Protein AF-A0A1A6GD64-F1 (afdb_monomer)

InterPro domains:
  IPR002017 Spectrin repeat [PF00435] (2-88)
  IPR051336 Rho GTPase-activating Guanine Nucleotide Exchange Factors [PTHR22826] (1-96)

Organism: Neotoma lepida (NCBI:txid56216)

Foldseek 3Di:
DLCCLVPVLVVVLVVLPDCDPDLVSLVVSLVVLVVVVVVLVVVVVVLVVLVVVLVVCVVVVHPCSVVSVVVSVVSVVSSVVSVVSSVVSNCNSCVVNVNDPD

Secondary structure (DSSP, 8-state):
-HHIIIIIIHHHHHH-----SSHHHHHHHHHHHHHHHHHHHHHHHHHHHHHHHHHHHHHTT-TTHHHHHHHHHHHHHHHHHHHHHHHHHHHHHHHHTT----

Solvent-accessible surface area (backbone atoms only — not comparable to full-atom values): 5653 Å² total; per-residue (Å²): 103,58,59,52,47,64,54,56,49,45,48,52,54,71,74,56,77,70,49,63,95,45,69,67,51,20,50,50,53,50,50,51,51,58,60,57,45,53,62,54,51,54,44,50,54,54,49,52,53,50,43,54,52,30,53,56,33,48,77,70,67,44,90,58,27,66,59,44,45,54,51,42,53,52,41,51,53,52,52,53,53,52,51,52,51,56,49,52,48,51,51,50,30,34,50,73,70,70,45,82,83,128

Structure (mmCIF, N/CA/C/O backbone):
data_AF-A0A1A6GD64-F1
#
_entry.id   AF-A0A1A6GD64-F1
#
loop_
_atom_site.group_PDB
_atom_site.id
_atom_site.type_symbol
_atom_site.label_atom_id
_atom_site.label_alt_id
_atom_site.label_comp_id
_atom_site.label_asym_id
_atom_site.label_entity_id
_atom_site.label_seq_id
_atom_site.pdbx_PDB_ins_code
_atom_site.Cartn_x
_atom_site.Cartn_y
_atom_site.Cartn_z
_atom_site.occupancy
_atom_site.B_iso_or_equiv
_atom_site.auth_seq_id
_atom_site.auth_comp_id
_atom_site.auth_asym_id
_atom_site.auth_atom_id
_atom_site.pdbx_PDB_model_num
ATOM 1 N N . ALA A 1 1 ? 12.163 -1.328 -2.708 1.00 70.12 1 ALA A N 1
ATOM 2 C CA . ALA A 1 1 ? 10.829 -0.670 -2.797 1.00 70.12 1 ALA A CA 1
ATOM 3 C C . ALA A 1 1 ? 9.748 -1.722 -2.973 1.00 70.12 1 ALA A C 1
ATOM 5 O O . ALA A 1 1 ? 8.798 -1.716 -2.203 1.00 70.12 1 ALA A O 1
ATOM 6 N N . LEU A 1 2 ? 9.938 -2.641 -3.927 1.00 74.69 2 LEU A N 1
ATOM 7 C CA . LEU A 1 2 ? 9.125 -3.848 -4.040 1.00 74.69 2 LEU A CA 1
ATOM 8 C C . LEU A 1 2 ? 9.153 -4.680 -2.748 1.00 74.69 2 LEU A C 1
ATOM 10 O O . LEU A 1 2 ? 8.089 -5.009 -2.248 1.00 74.69 2 LEU A O 1
ATOM 14 N N . ASP A 1 3 ? 10.336 -4.890 -2.162 1.00 82.44 3 ASP A N 1
ATOM 15 C CA . ASP A 1 3 ? 10.512 -5.694 -0.938 1.00 82.44 3 ASP A CA 1
ATOM 16 C C . ASP A 1 3 ? 9.713 -5.123 0.234 1.00 82.44 3 ASP A C 1
ATOM 18 O O . ASP A 1 3 ? 9.004 -5.835 0.925 1.00 82.44 3 ASP A O 1
ATOM 22 N N . TRP A 1 4 ? 9.710 -3.797 0.394 1.00 85.25 4 TRP A N 1
ATOM 23 C CA . TRP A 1 4 ? 8.916 -3.161 1.444 1.00 85.25 4 TRP A CA 1
ATOM 24 C C . TRP A 1 4 ? 7.411 -3.393 1.250 1.00 85.25 4 TRP A C 1
ATOM 26 O O . TRP A 1 4 ? 6.707 -3.675 2.215 1.00 85.25 4 TRP A O 1
ATOM 36 N N . ILE A 1 5 ? 6.909 -3.293 0.012 1.00 82.75 5 ILE A N 1
ATOM 37 C CA . ILE A 1 5 ? 5.492 -3.564 -0.278 1.00 82.75 5 ILE A CA 1
ATOM 38 C C . ILE A 1 5 ? 5.185 -5.040 -0.011 1.00 82.75 5 ILE A C 1
ATOM 40 O O . ILE A 1 5 ? 4.205 -5.326 0.665 1.00 82.75 5 ILE A O 1
ATOM 44 N N . GLN A 1 6 ? 6.030 -5.951 -0.500 1.00 82.00 6 GLN A N 1
ATOM 45 C CA . GLN A 1 6 ? 5.820 -7.398 -0.430 1.00 82.00 6 GLN A CA 1
ATOM 46 C C . GLN A 1 6 ? 5.992 -7.985 0.969 1.00 82.00 6 GLN A C 1
ATOM 48 O O . GLN A 1 6 ? 5.278 -8.913 1.320 1.00 82.00 6 GLN A O 1
ATOM 53 N N . GLU A 1 7 ? 6.926 -7.475 1.762 1.00 87.38 7 GLU A N 1
ATOM 54 C CA . GLU A 1 7 ? 7.220 -8.026 3.082 1.00 87.38 7 GLU A CA 1
ATOM 55 C C . GLU A 1 7 ? 6.495 -7.237 4.163 1.00 87.38 7 GLU A C 1
ATOM 57 O O . GLU A 1 7 ? 5.738 -7.803 4.938 1.00 87.38 7 GLU A O 1
ATOM 62 N N . THR A 1 8 ? 6.670 -5.915 4.208 1.00 86.94 8 THR A N 1
ATOM 63 C CA . THR A 1 8 ? 6.079 -5.088 5.272 1.00 86.94 8 THR A CA 1
ATOM 64 C C . THR A 1 8 ? 4.612 -4.759 4.991 1.00 86.94 8 THR A C 1
ATOM 66 O O . THR A 1 8 ? 3.774 -4.862 5.885 1.00 86.94 8 THR A O 1
ATOM 69 N N . GLY A 1 9 ? 4.291 -4.372 3.752 1.00 87.62 9 GLY A N 1
ATOM 70 C CA . GLY A 1 9 ? 2.933 -4.010 3.338 1.00 87.62 9 GLY A CA 1
ATOM 71 C C . GLY A 1 9 ? 1.961 -5.188 3.382 1.00 87.62 9 GLY A C 1
ATOM 72 O O . GLY A 1 9 ? 0.901 -5.093 4.003 1.00 87.62 9 GLY A O 1
ATOM 73 N N . GLU A 1 10 ? 2.330 -6.306 2.755 1.00 88.75 10 GLU A N 1
ATOM 74 C CA . GLU A 1 10 ? 1.501 -7.517 2.754 1.00 88.75 10 GLU A CA 1
ATOM 75 C C . GLU A 1 10 ? 1.351 -8.112 4.151 1.00 88.75 10 GLU A C 1
ATOM 77 O O . GLU A 1 10 ? 0.242 -8.485 4.529 1.00 88.75 10 GLU A O 1
ATOM 82 N N . TYR A 1 11 ? 2.430 -8.155 4.942 1.00 90.44 11 TYR A N 1
ATOM 83 C CA . TYR A 1 11 ? 2.354 -8.657 6.312 1.00 90.44 11 TYR A CA 1
ATOM 84 C C . TYR A 1 11 ? 1.372 -7.838 7.151 1.00 90.44 11 TYR A C 1
ATOM 86 O O . TYR A 1 11 ? 0.499 -8.418 7.795 1.00 90.44 11 TYR A O 1
ATOM 94 N N . TYR A 1 12 ? 1.445 -6.504 7.080 1.00 90.81 12 TYR A N 1
ATOM 95 C CA . TYR A 1 12 ? 0.506 -5.629 7.782 1.00 90.81 12 TYR A CA 1
ATOM 96 C C . TYR A 1 12 ? -0.949 -5.932 7.402 1.00 90.81 12 TYR A C 1
ATOM 98 O O . TYR A 1 12 ? -1.784 -6.146 8.275 1.00 90.81 12 TYR A O 1
ATOM 106 N N . LEU A 1 13 ? -1.254 -6.037 6.105 1.00 89.06 13 LEU A N 1
ATOM 107 C CA . LEU A 1 13 ? -2.609 -6.366 5.643 1.00 89.06 13 LEU A CA 1
ATOM 108 C C . LEU A 1 13 ? -3.048 -7.794 5.998 1.00 89.06 13 LEU A C 1
ATOM 110 O O . LEU A 1 13 ? -4.245 -8.042 6.115 1.00 89.06 13 LEU A O 1
ATOM 114 N N . SER A 1 14 ? -2.112 -8.732 6.158 1.00 89.06 14 SER A N 1
ATOM 115 C CA . SER A 1 14 ? -2.428 -10.108 6.560 1.00 89.06 14 SER A CA 1
ATOM 116 C C . SER A 1 14 ? -2.849 -10.210 8.027 1.00 89.06 14 SER A C 1
ATOM 118 O O . SER A 1 14 ? -3.690 -11.040 8.366 1.00 89.06 14 SER A O 1
ATOM 120 N N . THR A 1 15 ? -2.302 -9.347 8.887 1.00 88.94 15 THR A N 1
ATOM 121 C CA . THR A 1 15 ? -2.614 -9.315 10.322 1.00 88.94 15 THR A CA 1
ATOM 122 C C . THR A 1 15 ? -3.773 -8.372 10.650 1.00 88.94 15 THR A C 1
ATOM 124 O O . THR A 1 15 ? -4.505 -8.617 11.604 1.00 88.94 15 THR A O 1
ATOM 127 N N . HIS A 1 16 ? -4.009 -7.349 9.827 1.00 89.38 16 HIS A N 1
ATOM 128 C CA . HIS A 1 16 ? -5.039 -6.327 10.032 1.00 89.38 16 HIS A CA 1
ATOM 129 C C . HIS A 1 16 ? -6.261 -6.571 9.136 1.00 89.38 16 HIS A C 1
ATOM 131 O O . HIS A 1 16 ? -6.525 -5.845 8.177 1.00 89.38 16 HIS A O 1
ATOM 137 N N . THR A 1 17 ? -6.992 -7.648 9.435 1.00 87.25 17 THR A N 1
ATOM 138 C CA . THR A 1 17 ? -8.179 -8.081 8.669 1.00 87.25 17 THR A CA 1
ATOM 139 C C . THR A 1 17 ? -9.507 -7.838 9.391 1.00 87.25 17 THR A C 1
ATOM 141 O O . THR A 1 17 ? -10.562 -7.912 8.759 1.00 87.25 17 THR A O 1
ATOM 144 N N . SER A 1 18 ? -9.465 -7.517 10.687 1.00 88.88 18 SER A N 1
ATOM 145 C CA . SER A 1 18 ? -10.625 -7.233 11.540 1.00 88.88 18 SER A CA 1
ATOM 146 C C . SER A 1 18 ? -10.657 -5.760 11.945 1.00 88.88 18 SER A C 1
ATOM 148 O O . SER A 1 18 ? -9.629 -5.089 11.939 1.00 88.88 18 SER A O 1
ATOM 150 N N . THR A 1 19 ? -11.834 -5.261 12.314 1.00 90.19 19 THR A N 1
ATOM 151 C CA . THR A 1 19 ? -12.014 -3.908 12.853 1.00 90.19 19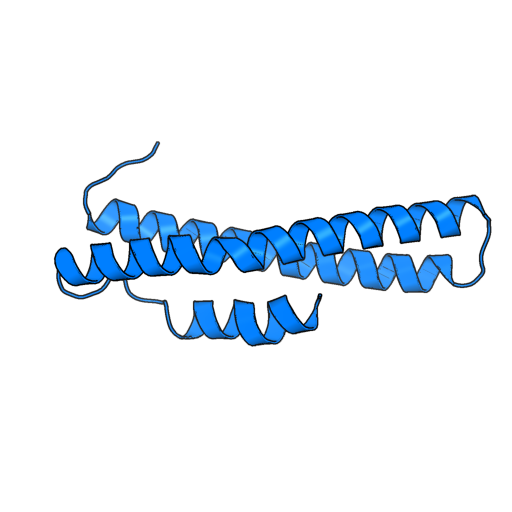 THR A CA 1
ATOM 152 C C . THR A 1 19 ? -11.861 -3.835 14.373 1.00 90.19 19 THR A C 1
ATOM 154 O O . THR A 1 19 ? -12.016 -2.756 14.915 1.00 90.19 19 THR A O 1
ATOM 157 N N . GLY A 1 20 ? -11.552 -4.944 15.053 1.00 90.19 20 GLY A N 1
ATOM 158 C CA . GLY A 1 20 ? -11.630 -5.036 16.518 1.00 90.19 20 GLY A CA 1
ATOM 159 C C . GLY A 1 20 ? -13.044 -5.389 16.992 1.00 90.19 20 GLY A C 1
ATOM 160 O O . GLY A 1 20 ? -13.986 -5.406 16.193 1.00 90.19 20 GLY A O 1
ATOM 161 N N . GLU A 1 21 ? -13.187 -5.723 18.275 1.00 90.06 21 GLU A N 1
ATOM 162 C CA . GLU A 1 21 ? -14.466 -6.110 18.894 1.00 90.06 21 GLU A CA 1
ATOM 163 C C . GLU A 1 21 ? -15.140 -4.922 19.597 1.00 90.06 21 GLU A C 1
ATOM 165 O O . GLU A 1 21 ? -16.360 -4.907 19.781 1.00 90.06 21 GLU A O 1
ATOM 170 N N . THR A 1 22 ? -14.355 -3.902 19.949 1.00 93.25 22 THR A N 1
ATOM 171 C CA . THR A 1 22 ? -14.801 -2.688 20.640 1.00 93.25 22 THR A CA 1
ATOM 172 C C . THR A 1 22 ? -14.498 -1.418 19.847 1.00 93.25 22 THR A C 1
ATOM 174 O O . THR A 1 22 ? -13.648 -1.382 18.950 1.00 93.25 22 THR A O 1
ATOM 177 N N . THR A 1 23 ? -15.202 -0.337 20.189 1.00 91.12 23 THR A N 1
ATOM 178 C CA . THR A 1 23 ? -14.965 0.991 19.608 1.00 91.12 23 THR A CA 1
ATOM 179 C C . THR A 1 23 ? -13.542 1.465 19.900 1.00 91.12 23 THR A C 1
ATOM 181 O O . THR A 1 23 ? -12.885 2.006 19.014 1.00 91.12 23 THR A O 1
ATOM 184 N N . GLU A 1 24 ? -13.054 1.232 21.119 1.00 93.69 24 GLU A N 1
ATOM 185 C CA . GLU A 1 24 ? -11.709 1.601 21.558 1.00 93.69 24 GLU A CA 1
ATOM 186 C C . GLU A 1 24 ? -10.635 0.889 20.722 1.00 93.69 24 GLU A C 1
ATOM 188 O O . GLU A 1 24 ? -9.763 1.554 20.161 1.00 93.69 24 GLU A O 1
ATOM 193 N N . GLU A 1 25 ? -10.751 -0.430 20.534 1.00 92.56 25 GLU A N 1
ATOM 194 C CA . GLU A 1 25 ? -9.840 -1.196 19.667 1.00 92.56 25 GLU A CA 1
ATOM 195 C C . GLU A 1 25 ? -9.893 -0.706 18.216 1.00 92.56 25 GLU A C 1
ATOM 197 O O . GLU A 1 25 ? -8.861 -0.548 17.564 1.00 92.56 25 GLU A O 1
ATOM 202 N N . THR A 1 26 ? -11.090 -0.401 17.705 1.00 93.06 26 THR A N 1
ATOM 203 C CA . THR A 1 26 ? -11.246 0.135 16.344 1.00 93.06 26 THR A CA 1
ATOM 204 C C . THR A 1 26 ? -10.525 1.485 16.191 1.00 93.06 26 THR A C 1
ATOM 206 O O . THR A 1 26 ? -9.916 1.760 15.151 1.00 93.06 26 THR A O 1
ATOM 209 N N . GLN A 1 27 ? -10.562 2.344 17.218 1.00 91.75 27 GLN A N 1
ATOM 210 C CA . GLN A 1 27 ? -9.846 3.625 17.226 1.00 91.75 27 GLN A CA 1
ATOM 211 C C . GLN A 1 27 ? -8.3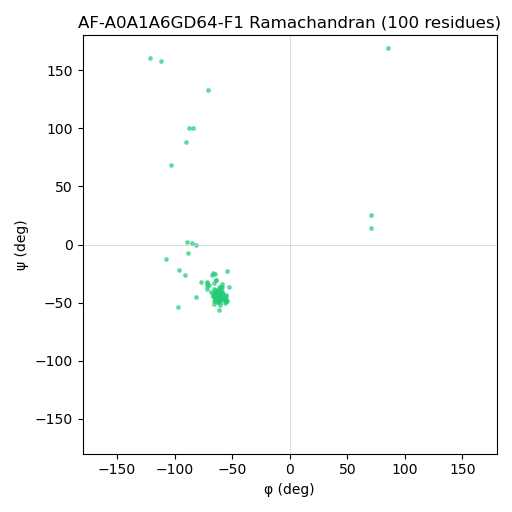26 3.441 17.280 1.00 91.75 27 GLN A C 1
ATOM 213 O O . GLN A 1 27 ? -7.607 4.155 16.572 1.00 91.75 27 GLN A O 1
ATOM 218 N N . GLU A 1 28 ? -7.831 2.489 18.074 1.00 93.81 28 GLU A N 1
ATOM 219 C CA . GLU A 1 28 ? -6.404 2.151 18.117 1.00 93.81 28 GLU A CA 1
ATOM 220 C C . GLU A 1 28 ? -5.918 1.635 16.759 1.00 93.81 28 GLU A C 1
ATOM 222 O O . GLU A 1 28 ? -4.950 2.169 16.215 1.00 93.81 28 GLU A O 1
ATOM 227 N N . LEU A 1 29 ? -6.661 0.719 16.134 1.00 93.94 29 LEU A N 1
ATOM 228 C CA . LEU A 1 29 ? -6.363 0.217 14.789 1.00 93.94 29 LEU A CA 1
ATOM 229 C C . LEU A 1 29 ? -6.352 1.335 13.734 1.00 93.94 29 LEU A C 1
ATOM 231 O O . LEU A 1 29 ? -5.522 1.325 12.820 1.00 93.94 29 LEU A O 1
ATOM 235 N N . LEU A 1 30 ? -7.235 2.334 13.850 1.00 91.69 30 LEU A N 1
ATOM 236 C CA . LEU A 1 30 ? -7.244 3.493 12.949 1.00 91.69 30 LEU A CA 1
ATOM 237 C C . LEU A 1 30 ? -6.039 4.419 13.175 1.00 91.69 30 LEU A C 1
ATOM 239 O O . LEU A 1 30 ? -5.500 4.985 12.215 1.00 91.69 30 LEU A O 1
ATOM 243 N N . LYS A 1 31 ? -5.586 4.560 14.424 1.00 92.88 31 LYS A N 1
ATOM 244 C CA . LYS A 1 31 ? -4.356 5.286 14.754 1.00 92.88 31 LYS A CA 1
ATOM 245 C C . LYS A 1 31 ? -3.132 4.566 14.187 1.00 92.88 31 LYS A C 1
ATOM 247 O O . LYS A 1 31 ? -2.343 5.201 13.484 1.00 92.88 31 LYS A O 1
ATOM 252 N N . GLU A 1 32 ? -3.016 3.259 14.410 1.00 92.31 32 GLU A N 1
ATOM 253 C CA . GLU A 1 32 ? -1.943 2.424 13.856 1.00 92.31 32 GLU A CA 1
ATOM 254 C C . GLU A 1 32 ? -1.922 2.479 12.327 1.00 92.31 32 GLU A C 1
ATOM 256 O O . GLU A 1 32 ? -0.867 2.656 11.717 1.00 92.31 32 GLU A O 1
ATOM 261 N N . TYR A 1 33 ? -3.094 2.429 11.688 1.00 92.19 33 TYR A N 1
ATOM 262 C CA . TYR A 1 33 ? -3.224 2.653 10.250 1.00 92.19 33 TYR A CA 1
ATOM 263 C C . TYR A 1 33 ? -2.637 4.010 9.830 1.00 92.19 33 TYR A C 1
ATOM 265 O O . TYR A 1 33 ? -1.909 4.104 8.834 1.00 92.19 33 TYR A O 1
ATOM 273 N N . GLY A 1 34 ? -2.928 5.075 10.582 1.00 89.69 34 GLY A N 1
ATOM 274 C CA . GLY A 1 34 ? -2.383 6.414 10.356 1.00 89.69 34 GLY A CA 1
ATOM 275 C C . GLY A 1 34 ? -0.854 6.456 10.411 1.00 89.69 34 GLY A C 1
ATOM 276 O O . GLY A 1 34 ? -0.223 7.035 9.519 1.00 89.69 34 GLY A O 1
ATOM 277 N N . GLU A 1 35 ? -0.264 5.798 11.406 1.00 91.12 35 GLU A N 1
ATOM 278 C CA . GLU A 1 35 ? 1.188 5.675 11.577 1.00 91.12 35 GLU A CA 1
ATOM 279 C C . GLU A 1 35 ? 1.811 4.843 10.446 1.00 91.12 35 GLU A C 1
ATOM 281 O O . GLU A 1 35 ? 2.784 5.269 9.813 1.00 91.12 35 GLU A O 1
ATOM 286 N N . PHE A 1 36 ? 1.184 3.720 10.086 1.00 89.50 36 PHE A N 1
ATOM 287 C CA . PHE A 1 36 ? 1.641 2.829 9.020 1.00 89.50 36 PHE A CA 1
ATOM 288 C C . PHE A 1 36 ? 1.595 3.474 7.625 1.00 89.50 36 PHE A C 1
ATOM 290 O O . PHE A 1 36 ? 2.386 3.147 6.732 1.00 89.50 36 PHE A O 1
ATOM 297 N N . ARG A 1 37 ? 0.726 4.471 7.409 1.00 88.19 37 ARG A N 1
ATOM 298 C CA . ARG A 1 37 ? 0.704 5.225 6.143 1.00 88.19 37 ARG A CA 1
ATOM 299 C C . ARG A 1 37 ? 1.952 6.066 5.905 1.00 88.19 37 ARG A C 1
ATOM 301 O O . ARG A 1 37 ? 2.229 6.382 4.745 1.00 88.19 37 ARG A O 1
ATOM 308 N N . VAL A 1 38 ? 2.679 6.471 6.943 1.00 87.75 38 VAL A N 1
ATOM 309 C CA . VAL A 1 38 ? 3.880 7.308 6.796 1.00 87.75 38 VAL A CA 1
ATOM 310 C C . VAL A 1 38 ? 4.959 6.597 5.965 1.00 87.75 38 VAL A C 1
ATOM 312 O O . VAL A 1 38 ? 5.326 7.134 4.911 1.00 87.75 38 VAL A O 1
ATOM 315 N N . PRO A 1 39 ? 5.422 5.383 6.328 1.00 84.44 39 PRO A N 1
ATOM 316 C CA . PRO A 1 39 ? 6.388 4.653 5.511 1.00 84.44 39 PRO A CA 1
ATOM 317 C C . PRO A 1 39 ? 5.811 4.237 4.147 1.00 84.44 39 PRO A C 1
ATOM 319 O O . PRO A 1 39 ? 6.526 4.297 3.144 1.00 84.44 39 PRO A O 1
ATOM 322 N N . ALA A 1 40 ? 4.510 3.931 4.047 1.00 83.19 40 ALA A N 1
ATOM 323 C CA . ALA A 1 40 ? 3.866 3.628 2.762 1.00 83.19 40 ALA A CA 1
ATOM 324 C C . ALA A 1 40 ? 3.952 4.798 1.763 1.00 83.19 40 ALA A C 1
ATOM 326 O O . ALA A 1 40 ? 4.276 4.605 0.586 1.00 83.19 40 ALA A O 1
ATOM 327 N N . LYS A 1 41 ? 3.721 6.034 2.232 1.00 85.75 41 LYS A N 1
ATOM 328 C CA . LYS A 1 41 ? 3.875 7.250 1.417 1.00 85.75 41 LYS A CA 1
ATOM 329 C C . LYS A 1 41 ? 5.321 7.458 0.974 1.00 85.75 41 LYS A C 1
ATOM 331 O O . LYS A 1 41 ? 5.552 7.782 -0.186 1.00 85.75 41 LYS A O 1
ATOM 336 N N . GLN A 1 42 ? 6.294 7.248 1.859 1.00 85.69 42 GLN A N 1
ATOM 337 C CA . GLN A 1 42 ? 7.710 7.364 1.496 1.00 85.69 42 GLN A CA 1
ATOM 338 C C . GLN A 1 42 ? 8.105 6.342 0.425 1.00 85.69 42 GLN A C 1
ATOM 340 O O . GLN A 1 42 ? 8.814 6.679 -0.525 1.00 85.69 42 GLN A O 1
ATOM 345 N N . THR A 1 43 ? 7.605 5.108 0.530 1.00 83.25 43 THR A N 1
ATOM 346 C CA . THR A 1 43 ? 7.801 4.084 -0.500 1.00 83.25 43 THR A CA 1
ATOM 347 C C . THR A 1 43 ? 7.198 4.521 -1.833 1.00 83.25 43 THR A C 1
ATOM 349 O O . THR A 1 43 ? 7.875 4.401 -2.851 1.00 83.25 43 THR A O 1
ATOM 352 N N . LYS A 1 44 ? 6.000 5.124 -1.848 1.00 81.19 44 LYS A N 1
ATOM 353 C CA . LYS A 1 44 ? 5.389 5.682 -3.070 1.00 81.19 44 LYS A CA 1
ATOM 354 C C . LYS A 1 44 ? 6.283 6.695 -3.776 1.00 81.19 44 LYS A C 1
ATOM 356 O O . LYS A 1 44 ? 6.459 6.618 -4.990 1.00 81.19 44 LYS A O 1
ATOM 361 N N . GLU A 1 45 ? 6.835 7.650 -3.032 1.00 86.31 45 GLU A N 1
ATOM 362 C CA . GLU A 1 45 ? 7.697 8.678 -3.621 1.00 86.31 45 GLU A CA 1
ATOM 363 C C . GLU A 1 45 ? 8.987 8.061 -4.177 1.00 86.31 45 GLU A C 1
ATOM 365 O O . GLU A 1 45 ? 9.395 8.397 -5.287 1.00 86.31 45 GLU A O 1
ATOM 370 N N . LYS A 1 46 ? 9.564 7.062 -3.493 1.00 83.75 46 LYS A N 1
ATOM 371 C CA . LYS A 1 46 ? 10.690 6.282 -4.038 1.00 83.75 46 LYS A CA 1
ATOM 372 C C . LYS A 1 46 ? 10.320 5.557 -5.334 1.00 83.75 46 LYS A C 1
ATOM 374 O O . LYS A 1 46 ? 11.120 5.556 -6.264 1.00 83.75 46 LYS A O 1
ATOM 379 N N . VAL A 1 47 ? 9.122 4.968 -5.422 1.00 81.38 47 VAL A N 1
ATOM 380 C CA . VAL A 1 47 ? 8.640 4.333 -6.660 1.00 81.38 47 VAL A CA 1
ATOM 381 C C . VAL A 1 47 ? 8.568 5.355 -7.788 1.00 81.38 47 VAL A C 1
ATOM 383 O O . VAL A 1 47 ? 9.144 5.103 -8.839 1.00 81.38 47 VAL A O 1
ATOM 386 N N . LYS A 1 48 ? 7.952 6.524 -7.564 1.00 84.06 48 LYS A N 1
ATOM 387 C CA . LYS A 1 48 ? 7.863 7.592 -8.576 1.00 84.06 48 LYS A CA 1
ATOM 388 C C . LYS A 1 48 ? 9.229 8.019 -9.111 1.00 84.06 48 LYS A C 1
ATOM 390 O O . LYS A 1 48 ? 9.373 8.167 -10.320 1.00 84.06 48 LYS A O 1
ATOM 395 N N . LEU A 1 49 ? 10.225 8.179 -8.238 1.00 86.69 49 LEU A N 1
ATOM 396 C CA . LEU A 1 49 ? 11.590 8.516 -8.658 1.00 86.69 49 LEU A CA 1
ATOM 397 C C . LEU A 1 49 ? 12.196 7.429 -9.554 1.00 86.69 49 LEU A C 1
ATOM 399 O O . LEU A 1 49 ? 12.893 7.737 -10.516 1.00 86.69 49 LEU A O 1
ATOM 403 N N . LEU A 1 50 ? 11.902 6.158 -9.276 1.00 79.75 50 LEU A N 1
ATOM 404 C CA . LEU A 1 50 ? 12.372 5.043 -10.098 1.00 79.75 50 LEU A CA 1
ATOM 405 C C . LEU A 1 50 ? 11.652 4.978 -11.451 1.00 79.75 50 LEU A C 1
ATOM 407 O O . LEU A 1 50 ? 12.292 4.630 -12.439 1.00 79.75 50 LEU A O 1
ATOM 411 N N . ILE A 1 51 ? 10.373 5.372 -11.518 1.00 81.56 51 ILE A N 1
ATOM 412 C CA . ILE A 1 51 ? 9.658 5.567 -12.793 1.00 81.56 51 ILE A CA 1
ATOM 413 C C . ILE A 1 51 ? 10.350 6.652 -13.621 1.00 81.56 51 ILE A C 1
ATOM 415 O O . ILE A 1 51 ? 10.745 6.397 -14.753 1.00 81.56 51 ILE A O 1
ATOM 419 N N . GLN A 1 52 ? 10.582 7.827 -13.029 1.00 84.12 52 GLN A N 1
ATOM 420 C CA . GLN A 1 52 ? 11.248 8.942 -13.711 1.00 84.12 52 GLN A CA 1
ATOM 421 C C . GLN A 1 52 ? 12.655 8.572 -14.195 1.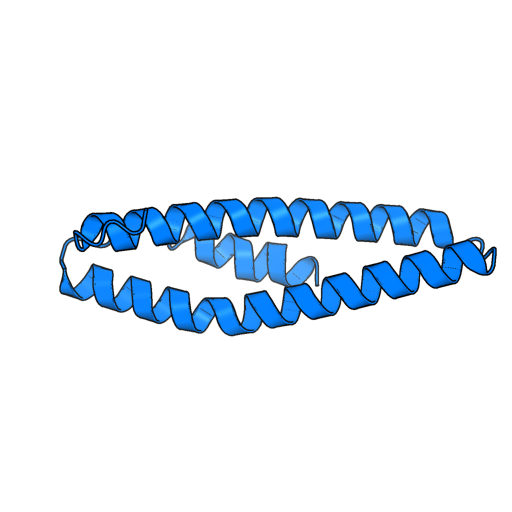00 84.12 52 GLN A C 1
ATOM 423 O O . GLN A 1 52 ? 13.058 8.933 -15.300 1.00 84.12 52 GLN A O 1
ATOM 428 N N . LEU A 1 53 ? 13.403 7.816 -13.387 1.00 83.06 53 LEU A N 1
ATOM 429 C CA . LEU A 1 53 ? 14.716 7.316 -13.777 1.00 83.06 53 LEU A CA 1
ATOM 430 C C . LEU A 1 53 ? 14.617 6.357 -14.972 1.00 83.06 53 LEU A C 1
ATOM 432 O O . LEU A 1 53 ? 15.406 6.478 -15.911 1.00 83.06 53 LEU A O 1
ATOM 436 N N . ALA A 1 54 ? 13.640 5.445 -14.962 1.00 79.62 54 ALA A N 1
ATOM 437 C CA . ALA A 1 54 ? 13.382 4.527 -16.067 1.00 79.62 54 ALA A CA 1
ATOM 438 C C . ALA A 1 54 ? 13.080 5.272 -17.369 1.00 79.62 54 ALA A C 1
ATOM 440 O O . ALA A 1 54 ? 13.685 4.964 -18.397 1.00 79.62 54 ALA A O 1
ATOM 441 N N . ASP A 1 55 ? 12.208 6.279 -17.306 1.00 82.31 55 ASP A N 1
ATOM 442 C CA . ASP A 1 55 ? 11.846 7.108 -18.455 1.00 82.31 55 ASP A CA 1
ATOM 443 C C . ASP A 1 55 ? 13.073 7.854 -19.004 1.00 82.31 55 ASP A C 1
ATOM 445 O O . ASP A 1 55 ? 13.336 7.810 -20.206 1.00 82.31 55 ASP A O 1
ATOM 449 N N . SER A 1 56 ? 13.925 8.407 -18.132 1.00 83.88 56 SER A N 1
ATOM 450 C CA . SER A 1 56 ? 15.157 9.092 -18.559 1.00 83.88 56 SER A CA 1
ATOM 451 C C . SER A 1 56 ? 16.172 8.170 -19.256 1.00 83.88 56 SER A C 1
ATOM 453 O O . SER A 1 56 ? 16.929 8.608 -20.126 1.00 83.88 56 SER A O 1
ATOM 455 N N . PHE A 1 57 ? 16.214 6.881 -18.894 1.00 78.94 57 PHE A N 1
ATOM 456 C CA . PHE A 1 57 ? 17.090 5.908 -19.550 1.00 78.94 57 PHE A CA 1
ATOM 457 C C . PHE A 1 57 ? 16.557 5.462 -20.911 1.00 78.94 57 PHE A C 1
ATOM 459 O O . PHE A 1 57 ? 17.355 5.183 -21.810 1.00 78.94 57 PHE A O 1
ATOM 466 N N . VAL A 1 58 ? 15.231 5.419 -21.067 1.00 73.62 58 VAL A N 1
ATOM 467 C CA . VAL A 1 58 ? 14.569 5.178 -22.356 1.00 73.62 58 VAL A CA 1
ATOM 468 C C . VAL A 1 58 ? 14.916 6.298 -23.331 1.00 73.62 58 VAL A C 1
ATOM 470 O O . VAL A 1 58 ? 15.358 6.011 -24.440 1.00 73.62 58 VAL A O 1
ATOM 473 N N . GLU A 1 59 ? 14.765 7.556 -22.911 1.00 78.62 59 GLU A N 1
ATOM 474 C CA . GLU A 1 59 ? 15.048 8.733 -23.746 1.00 78.62 59 GLU A CA 1
ATOM 475 C C . GLU A 1 59 ? 16.501 8.771 -24.236 1.00 78.62 59 GLU A C 1
ATOM 477 O O . GLU A 1 59 ? 16.776 9.181 -25.361 1.00 78.62 59 GLU A O 1
ATOM 482 N N . LYS A 1 60 ? 17.435 8.292 -23.409 1.00 80.56 60 LYS A N 1
ATOM 483 C CA . LYS A 1 60 ? 18.870 8.234 -23.721 1.00 80.56 60 LYS A CA 1
ATOM 484 C C . LYS A 1 60 ? 19.290 6.988 -24.515 1.00 80.56 60 LYS A C 1
ATOM 486 O O . LYS A 1 60 ? 20.475 6.829 -24.795 1.00 80.56 60 LYS A O 1
ATOM 491 N N . GLY A 1 61 ? 18.357 6.098 -24.869 1.00 73.19 61 GLY A N 1
ATOM 492 C CA . GLY A 1 61 ? 18.637 4.912 -25.688 1.00 73.19 61 GLY A CA 1
ATOM 493 C C . GLY A 1 61 ? 19.453 3.825 -24.980 1.00 73.19 61 GLY A C 1
ATOM 494 O O . GLY A 1 61 ? 20.139 3.042 -25.639 1.00 73.19 61 GLY A O 1
ATOM 495 N N . HIS A 1 62 ? 19.412 3.756 -23.644 1.00 78.94 62 HIS A N 1
ATOM 496 C CA . HIS A 1 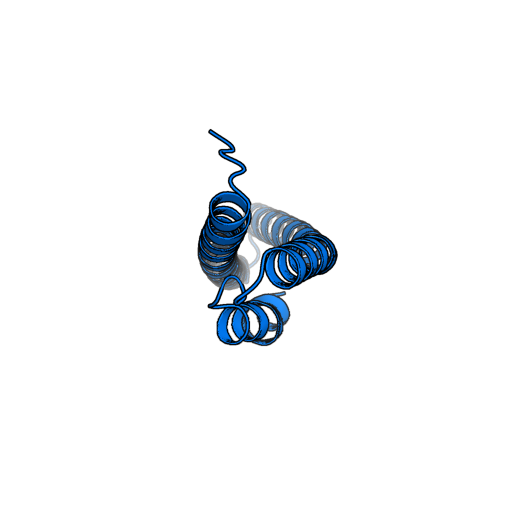62 ? 20.151 2.730 -22.907 1.00 78.94 62 HIS A CA 1
ATOM 497 C C . HIS A 1 62 ? 19.534 1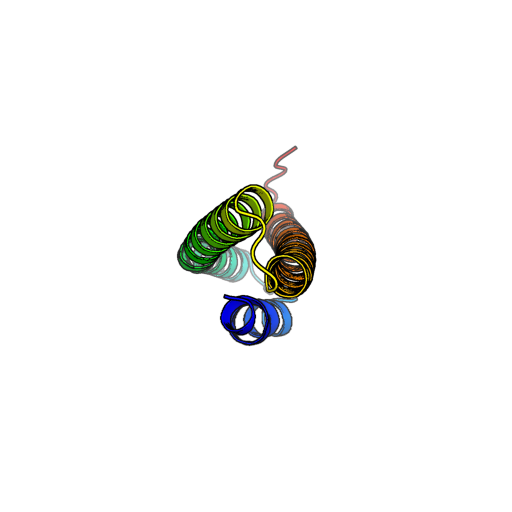.339 -23.104 1.00 78.94 62 HIS A C 1
ATOM 499 O O . HIS A 1 62 ? 18.341 1.133 -22.889 1.00 78.94 62 HIS A O 1
ATOM 505 N N . ILE A 1 63 ? 20.381 0.348 -23.391 1.00 71.88 63 ILE A N 1
ATOM 506 C CA . ILE A 1 63 ? 20.014 -1.071 -23.570 1.00 71.88 63 ILE A CA 1
ATOM 507 C C . ILE A 1 63 ? 19.230 -1.682 -22.389 1.00 71.88 63 ILE A C 1
ATOM 509 O O . ILE A 1 63 ? 18.500 -2.653 -22.568 1.00 71.88 63 ILE A O 1
ATOM 513 N N . HIS A 1 64 ? 19.340 -1.105 -21.187 1.00 73.25 64 HIS A N 1
ATOM 514 C CA . HIS A 1 64 ? 18.659 -1.574 -19.974 1.00 73.25 64 HIS A CA 1
ATOM 515 C C . HIS A 1 64 ? 17.257 -0.985 -19.768 1.00 73.25 64 HIS A C 1
ATOM 517 O O . HIS A 1 64 ? 16.535 -1.431 -18.876 1.00 73.25 64 HIS A O 1
ATOM 523 N N . ALA A 1 65 ? 16.838 -0.018 -20.589 1.00 75.25 65 ALA A N 1
ATOM 524 C CA . ALA A 1 65 ? 15.544 0.651 -20.472 1.00 75.25 65 ALA A CA 1
ATOM 525 C C . ALA A 1 65 ? 14.351 -0.325 -20.426 1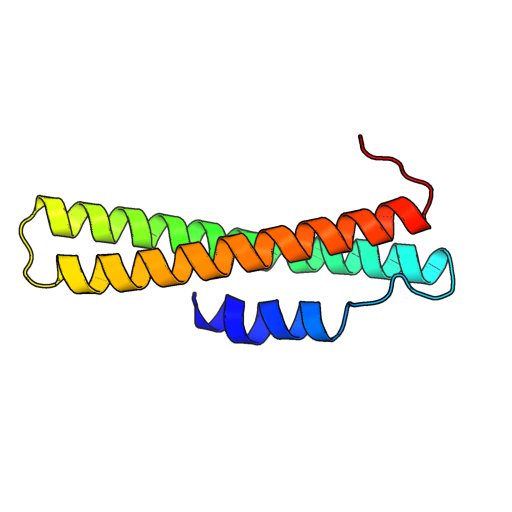.00 75.25 65 ALA A C 1
ATOM 527 O O . ALA A 1 65 ? 13.394 -0.109 -19.682 1.00 75.25 65 ALA A O 1
ATOM 528 N N . THR A 1 66 ? 14.418 -1.429 -21.173 1.00 77.75 66 THR A N 1
ATOM 529 C CA . THR A 1 66 ? 13.372 -2.463 -21.204 1.00 77.75 66 THR A CA 1
ATOM 530 C C . THR A 1 66 ? 13.213 -3.182 -19.864 1.00 77.75 66 THR A C 1
ATOM 532 O O . THR A 1 66 ? 12.090 -3.370 -19.396 1.00 77.75 66 THR A O 1
ATOM 535 N N . GLU A 1 67 ? 14.318 -3.554 -19.216 1.00 80.06 67 GLU A N 1
ATOM 536 C CA . GLU A 1 67 ? 14.283 -4.270 -17.935 1.00 80.06 67 GLU A CA 1
ATOM 537 C C . GLU A 1 67 ? 13.842 -3.348 -16.796 1.00 80.06 67 GLU A C 1
ATOM 5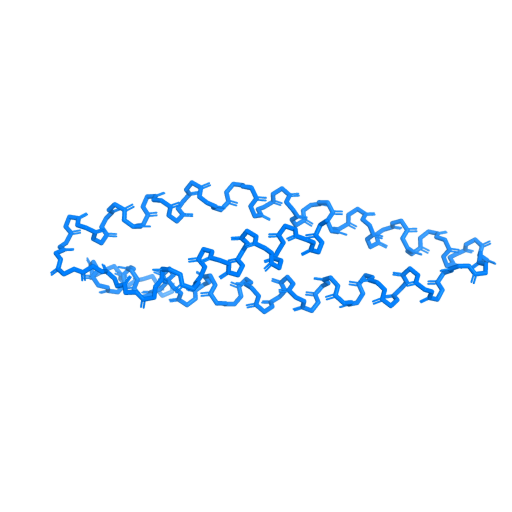39 O O . GLU A 1 67 ? 13.014 -3.729 -15.967 1.00 80.06 67 GLU A O 1
ATOM 544 N N . ILE A 1 68 ? 14.290 -2.090 -16.815 1.00 77.12 68 ILE A N 1
ATOM 545 C CA . ILE A 1 68 ? 13.860 -1.092 -15.832 1.00 77.12 68 ILE A CA 1
ATOM 546 C C . ILE A 1 68 ? 12.357 -0.806 -15.984 1.00 77.12 68 ILE A C 1
ATOM 548 O O . ILE A 1 68 ? 11.643 -0.731 -14.986 1.00 77.12 68 ILE A O 1
ATOM 552 N N . ARG A 1 69 ? 11.832 -0.745 -17.215 1.00 77.75 69 ARG A N 1
ATOM 553 C CA . ARG A 1 69 ? 10.389 -0.582 -17.465 1.00 77.75 69 ARG A CA 1
ATOM 554 C C . ARG A 1 69 ? 9.566 -1.755 -16.930 1.00 77.75 69 ARG A C 1
ATOM 556 O O . ARG A 1 69 ? 8.518 -1.532 -16.319 1.00 77.75 69 ARG A O 1
ATOM 563 N N . LYS A 1 70 ? 10.023 -2.998 -17.124 1.00 84.50 70 LYS A N 1
ATOM 564 C CA . LYS A 1 70 ? 9.368 -4.189 -16.546 1.00 84.50 70 LYS A CA 1
ATOM 565 C C . LYS A 1 70 ? 9.359 -4.131 -15.020 1.00 84.50 70 LYS A C 1
ATOM 567 O O . LYS A 1 70 ? 8.326 -4.401 -14.401 1.00 84.50 70 LYS A O 1
ATOM 572 N N . TRP A 1 71 ? 10.483 -3.743 -14.423 1.00 82.62 71 TRP A N 1
ATOM 573 C CA . TRP A 1 71 ? 10.601 -3.589 -12.977 1.00 82.62 71 TRP A CA 1
ATOM 574 C C . TRP A 1 71 ? 9.641 -2.513 -12.448 1.00 82.62 71 TRP A C 1
ATOM 576 O O . TRP A 1 71 ? 8.835 -2.795 -11.564 1.00 82.62 71 TRP A O 1
ATOM 586 N N . VAL A 1 72 ? 9.629 -1.324 -13.060 1.00 82.12 72 VAL A N 1
ATOM 587 C CA . VAL A 1 72 ? 8.703 -0.229 -12.721 1.00 82.12 72 VAL A CA 1
ATOM 588 C C . VAL A 1 72 ? 7.244 -0.665 -12.831 1.00 82.12 72 VAL A C 1
ATOM 590 O O . VAL A 1 72 ? 6.467 -0.431 -11.910 1.00 82.12 72 VAL A O 1
ATOM 593 N N . THR A 1 73 ? 6.879 -1.352 -13.915 1.00 85.12 73 THR A N 1
ATOM 594 C CA . THR A 1 73 ? 5.511 -1.860 -14.123 1.00 85.12 73 THR A CA 1
ATOM 595 C C . THR A 1 73 ? 5.106 -2.833 -13.016 1.00 85.12 73 THR A C 1
ATOM 597 O O . THR A 1 73 ? 3.985 -2.790 -12.511 1.00 85.12 73 THR A O 1
ATOM 600 N N . THR A 1 74 ? 6.031 -3.703 -12.607 1.00 87.38 74 THR A N 1
ATOM 601 C CA . THR A 1 74 ? 5.803 -4.664 -11.522 1.00 87.38 74 THR A CA 1
ATOM 602 C C . THR A 1 74 ? 5.573 -3.940 -10.202 1.00 87.38 74 THR A C 1
ATOM 604 O O . THR A 1 74 ? 4.618 -4.244 -9.489 1.00 87.38 74 THR A O 1
ATOM 607 N N . VAL A 1 75 ? 6.409 -2.953 -9.890 1.00 82.69 75 VAL A N 1
ATOM 608 C CA . VAL A 1 75 ? 6.318 -2.174 -8.653 1.00 82.69 75 VAL A CA 1
ATOM 609 C C . VAL A 1 75 ? 5.040 -1.340 -8.603 1.00 82.69 75 VAL A C 1
ATOM 611 O O . VAL A 1 75 ? 4.368 -1.337 -7.573 1.00 82.69 75 VAL A O 1
ATOM 614 N N . ASP A 1 76 ? 4.661 -0.690 -9.706 1.00 84.00 76 ASP A N 1
ATOM 615 C CA . ASP A 1 76 ? 3.411 0.070 -9.799 1.00 84.00 76 ASP A CA 1
ATOM 616 C C . ASP A 1 76 ? 2.191 -0.832 -9.576 1.00 84.00 76 ASP A C 1
ATOM 618 O O . ASP A 1 76 ? 1.327 -0.518 -8.754 1.00 84.00 76 ASP A O 1
ATOM 622 N N . LYS A 1 77 ? 2.160 -2.008 -10.217 1.00 88.50 77 LYS A N 1
ATOM 623 C CA . LYS A 1 77 ? 1.080 -2.986 -10.033 1.00 88.50 77 LYS A CA 1
ATOM 624 C C . LYS A 1 77 ? 0.915 -3.386 -8.564 1.00 88.50 77 LYS A C 1
ATOM 626 O O . LYS A 1 77 ? -0.201 -3.324 -8.050 1.00 88.50 77 LYS A O 1
ATOM 631 N N . HIS A 1 78 ? 2.003 -3.766 -7.891 1.00 86.50 78 HIS A N 1
ATOM 632 C CA . HIS A 1 78 ? 1.956 -4.153 -6.475 1.00 86.50 78 HIS A CA 1
ATOM 633 C C . HIS A 1 78 ? 1.538 -2.977 -5.589 1.00 86.50 78 HIS A C 1
ATOM 635 O O . HIS A 1 78 ? 0.714 -3.139 -4.694 1.00 86.50 78 HIS A O 1
ATOM 641 N N . TYR A 1 79 ? 2.039 -1.772 -5.872 1.00 84.50 79 TYR A N 1
ATOM 642 C CA . TYR A 1 79 ? 1.686 -0.583 -5.104 1.00 84.50 79 TYR A CA 1
ATOM 643 C C . TYR A 1 79 ? 0.200 -0.214 -5.240 1.00 84.50 79 TYR A C 1
ATOM 645 O O . TYR A 1 79 ? -0.438 0.154 -4.248 1.00 84.50 79 TYR A O 1
ATOM 653 N N . ARG A 1 80 ? -0.371 -0.305 -6.451 1.00 87.88 80 ARG A N 1
ATOM 654 C CA . ARG A 1 80 ? -1.800 -0.036 -6.697 1.00 87.88 80 ARG A CA 1
ATOM 655 C C . ARG A 1 80 ? -2.686 -1.032 -5.960 1.00 87.88 80 ARG A C 1
ATOM 657 O O . ARG A 1 80 ? -3.643 -0.614 -5.311 1.00 87.88 80 ARG A O 1
ATOM 664 N N . ASP A 1 81 ? -2.345 -2.314 -6.027 1.00 90.56 81 ASP A N 1
ATOM 665 C CA . ASP A 1 81 ? -3.098 -3.368 -5.351 1.00 90.56 81 ASP A CA 1
ATOM 666 C C . ASP A 1 81 ? -3.038 -3.233 -3.818 1.00 90.56 81 ASP A C 1
ATOM 668 O O . ASP A 1 81 ? -4.077 -3.184 -3.153 1.00 90.56 81 ASP A O 1
ATOM 672 N N . PHE A 1 82 ? -1.839 -3.036 -3.264 1.00 89.25 82 PHE A N 1
ATOM 673 C CA . PHE A 1 82 ? -1.639 -2.735 -1.845 1.00 89.25 82 PHE A CA 1
ATOM 674 C C . PHE A 1 82 ? -2.439 -1.494 -1.404 1.00 89.25 82 PHE A C 1
ATOM 676 O O . PHE A 1 82 ? -3.152 -1.522 -0.400 1.00 89.25 82 PHE A O 1
ATOM 683 N N . SER A 1 83 ? -2.386 -0.407 -2.183 1.00 88.31 83 SER A N 1
ATOM 684 C CA . SER A 1 83 ? -3.104 0.839 -1.872 1.00 88.31 83 SER A CA 1
ATOM 685 C C . SER A 1 83 ? -4.621 0.654 -1.854 1.00 88.31 83 SER A C 1
ATOM 687 O O . SER A 1 83 ? -5.297 1.232 -1.001 1.00 88.31 83 SER A O 1
ATOM 689 N N . LEU A 1 84 ? -5.162 -0.147 -2.777 1.00 91.50 84 LEU A N 1
ATOM 690 C CA . LEU A 1 84 ? -6.588 -0.462 -2.822 1.00 91.50 84 LEU A CA 1
ATOM 691 C C . LEU A 1 84 ? -7.021 -1.212 -1.558 1.00 91.50 84 LEU A C 1
ATOM 693 O O . LEU A 1 84 ? -8.037 -0.867 -0.954 1.00 91.50 84 LEU A O 1
ATOM 697 N N . ARG A 1 85 ? -6.244 -2.215 -1.137 1.00 92.75 85 ARG A N 1
ATOM 698 C CA . ARG A 1 85 ? -6.528 -3.004 0.070 1.00 92.75 85 ARG A CA 1
ATOM 699 C C . ARG A 1 85 ? -6.410 -2.169 1.346 1.00 92.75 85 ARG A C 1
ATOM 701 O O . ARG A 1 85 ? -7.313 -2.212 2.175 1.00 92.75 85 ARG A O 1
ATOM 708 N N . MET A 1 86 ? -5.398 -1.309 1.437 1.00 91.50 86 MET A N 1
ATOM 709 C CA . MET A 1 86 ? -5.275 -0.313 2.510 1.00 91.50 86 MET A CA 1
ATOM 710 C C . MET A 1 86 ? -6.466 0.654 2.569 1.00 91.50 86 MET A C 1
ATOM 712 O O . MET A 1 86 ? -6.876 1.066 3.651 1.00 91.50 86 MET A O 1
ATOM 716 N N . GLY A 1 87 ? -7.023 1.039 1.417 1.00 91.44 87 GLY A N 1
ATOM 717 C CA . GLY A 1 87 ? -8.232 1.863 1.355 1.00 91.44 87 GLY A CA 1
ATOM 718 C C . GLY A 1 87 ? -9.464 1.133 1.890 1.00 91.44 87 GLY A C 1
ATOM 719 O O . GLY A 1 87 ? -10.205 1.696 2.691 1.00 91.44 87 GLY A O 1
ATOM 720 N N . LYS A 1 88 ? -9.646 -0.136 1.504 1.00 92.81 88 LYS A N 1
ATOM 721 C CA . LYS A 1 88 ? -10.741 -0.983 2.007 1.00 92.81 88 LYS A CA 1
ATOM 722 C C . LYS A 1 88 ? -10.657 -1.191 3.516 1.00 92.81 88 LYS A C 1
ATOM 724 O O . LYS A 1 88 ? -11.671 -1.064 4.188 1.00 92.81 88 LYS A O 1
ATOM 729 N N . TYR A 1 89 ? -9.463 -1.469 4.038 1.00 93.62 89 TYR A N 1
ATOM 730 C CA . TYR A 1 89 ? -9.265 -1.660 5.474 1.00 93.62 89 TYR A CA 1
ATOM 731 C C . TYR A 1 89 ? -9.633 -0.402 6.269 1.00 93.62 89 TYR A C 1
ATOM 733 O O . TYR A 1 89 ? -10.436 -0.469 7.195 1.00 93.62 89 TYR A O 1
ATOM 741 N N . ARG A 1 90 ? -9.148 0.767 5.830 1.00 93.75 90 ARG A N 1
ATOM 742 C CA . ARG A 1 90 ? -9.535 2.058 6.415 1.00 93.75 90 ARG A CA 1
ATOM 743 C C . ARG A 1 90 ? -11.046 2.261 6.416 1.00 93.75 90 ARG A C 1
ATOM 745 O O . ARG A 1 90 ? -11.600 2.637 7.438 1.00 93.75 90 ARG A O 1
ATOM 752 N N . TYR A 1 91 ? -11.694 2.018 5.278 1.00 92.44 91 TYR A N 1
ATOM 753 C CA . TYR A 1 91 ? -13.141 2.166 5.161 1.00 92.44 91 TYR A CA 1
ATOM 754 C C . TYR A 1 91 ? -13.882 1.261 6.154 1.00 92.44 91 TYR A C 1
ATOM 756 O O . TYR A 1 91 ? -14.832 1.707 6.788 1.00 92.44 91 TYR A O 1
ATOM 764 N N . SER A 1 92 ? -13.433 0.015 6.338 1.00 92.62 92 SER A N 1
ATOM 765 C CA . SER A 1 92 ? -14.011 -0.888 7.338 1.00 92.62 92 SER A CA 1
ATOM 766 C C . SER A 1 92 ? -13.879 -0.339 8.761 1.00 92.62 92 SER A C 1
ATOM 768 O O . SER A 1 92 ? -14.860 -0.371 9.499 1.00 92.62 92 SER A O 1
ATOM 770 N N . LEU A 1 93 ? -12.712 0.204 9.130 1.00 93.00 93 LEU A N 1
ATOM 771 C CA . LEU A 1 93 ? -12.493 0.832 10.441 1.00 93.00 93 LEU A CA 1
ATOM 772 C C . LEU A 1 93 ? -13.391 2.060 10.645 1.00 93.00 93 LEU A C 1
ATOM 774 O O . LEU A 1 93 ? -14.073 2.170 11.658 1.00 93.00 93 LEU A O 1
ATOM 778 N N . GLU A 1 94 ? -13.437 2.968 9.667 1.00 92.44 94 GLU A N 1
ATOM 779 C CA . GLU A 1 94 ? -14.279 4.173 9.726 1.00 92.44 94 GLU A CA 1
ATOM 780 C C . GLU A 1 94 ? -15.765 3.804 9.841 1.00 92.44 94 GLU A C 1
ATOM 782 O O . GLU A 1 94 ? -16.477 4.338 10.693 1.00 92.44 94 GLU A O 1
ATOM 787 N N . LYS A 1 95 ? -16.212 2.808 9.067 1.00 92.06 95 LYS A N 1
ATOM 788 C CA . LYS A 1 95 ? -17.578 2.285 9.129 1.00 92.06 95 LYS A CA 1
ATOM 789 C C . LYS A 1 95 ? -17.910 1.672 10.492 1.00 92.06 95 LYS A C 1
ATOM 791 O O . LYS A 1 95 ? -19.012 1.900 10.987 1.00 92.06 95 LYS A O 1
ATOM 796 N N . ALA A 1 96 ? -16.992 0.915 11.096 1.00 90.75 96 ALA A N 1
ATOM 797 C CA . ALA A 1 96 ? -17.177 0.341 12.433 1.00 90.75 96 ALA A CA 1
ATOM 798 C C . ALA A 1 96 ? -17.296 1.424 13.522 1.00 90.75 96 ALA A C 1
ATOM 800 O O . ALA A 1 96 ? -18.055 1.256 14.472 1.00 90.75 96 ALA A O 1
ATOM 801 N N . LEU A 1 97 ? -16.649 2.578 13.330 1.00 92.06 97 LEU A N 1
ATOM 802 C CA . LEU A 1 97 ? -16.781 3.758 14.195 1.00 92.06 97 LEU A CA 1
ATOM 803 C C . LEU A 1 97 ? -18.024 4.617 13.901 1.00 92.06 97 LEU A C 1
ATOM 805 O O . LEU A 1 97 ? -18.218 5.653 14.536 1.00 92.06 97 LEU A O 1
ATOM 809 N N . GLY A 1 98 ? -18.852 4.242 12.921 1.00 88.44 98 GLY A N 1
ATOM 810 C CA . GLY A 1 98 ? -19.991 5.053 12.481 1.00 88.44 98 GLY A CA 1
ATOM 811 C C . GLY A 1 98 ? -19.595 6.330 11.727 1.00 88.44 98 GLY A C 1
ATOM 812 O O . GLY A 1 98 ? -20.435 7.205 11.517 1.00 88.44 98 GLY A O 1
A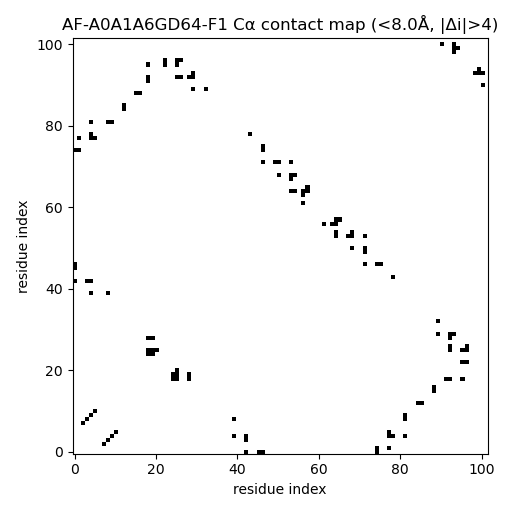TOM 813 N N . VAL A 1 99 ? -18.335 6.445 11.299 1.00 81.94 99 VAL A N 1
ATOM 814 C CA . VAL A 1 99 ? -17.840 7.547 10.470 1.00 81.94 99 VAL A CA 1
ATOM 815 C C . VAL A 1 99 ? -18.081 7.175 9.008 1.00 81.94 99 VAL A C 1
ATOM 817 O O . VAL A 1 99 ? -17.341 6.393 8.418 1.00 81.94 99 VAL A O 1
ATOM 820 N N . ASN A 1 100 ? -19.140 7.718 8.407 1.00 63.88 100 ASN A N 1
ATOM 821 C CA . ASN A 1 100 ? -19.322 7.636 6.959 1.00 63.88 100 ASN A CA 1
ATOM 822 C C . ASN A 1 100 ? -18.538 8.767 6.296 1.00 63.88 100 ASN A C 1
ATOM 824 O O . ASN A 1 100 ? -18.981 9.913 6.270 1.00 63.88 100 ASN A O 1
ATOM 828 N N . THR A 1 101 ? -17.368 8.437 5.766 1.00 58.25 101 THR A N 1
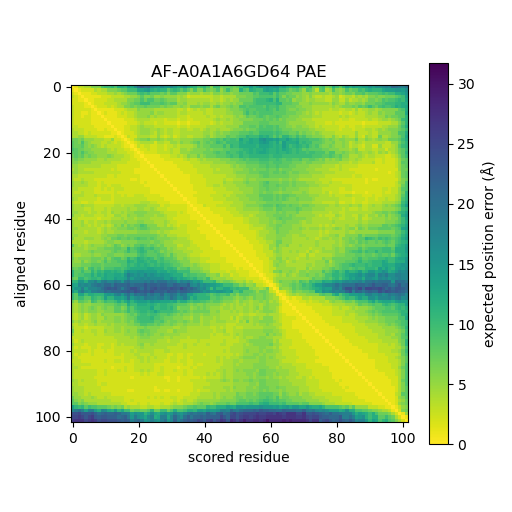ATOM 829 C CA . THR A 1 101 ? -16.644 9.299 4.832 1.00 58.25 101 THR A CA 1
ATOM 830 C C . THR A 1 101 ? -17.107 8.937 3.415 1.00 58.25 101 THR A C 1
ATOM 832 O O . THR A 1 101 ? -16.550 8.026 2.802 1.00 58.25 101 THR A O 1
ATOM 835 N N . GLU A 1 102 ? -18.189 9.577 2.948 1.00 47.75 102 GLU A N 1
ATOM 836 C CA . GLU A 1 102 ? -18.575 9.615 1.519 1.00 47.75 102 GLU A CA 1
ATOM 837 C C . GLU A 1 102 ? -17.536 10.372 0.675 1.00 47.75 102 GLU A C 1
ATOM 839 O O . GLU A 1 102 ? -16.988 11.390 1.165 1.00 47.75 102 GLU A O 1
#

Radius of gyration: 17.16 Å; Cα contacts (8 Å, |Δi|>4): 69; chains: 1; bounding box: 40×20×47 Å

Sequence (102 aa):
ALDWIQETGEYYLSTHTSTGETTEETQELLKEYGEFRVPAKQTKEKVKLLIQLADSFVEKGHIHATEIRKWVTTVDKHYRDFSLRMGKYRYSLEKALGVNTE

Mean predicted aligned error: 5.92 Å

pLDDT: mean 85.34, std 7.66, range [47.75, 93.94]

Nearest PDB structures (foldseek):
  3kbt-assembly1_A  TM=7.906E-01  e=1.697E-01  Homo sapiens
  5j4o-assembly1_A  TM=6.969E-01  e=2.009E-01  Homo sapiens
  3kbt-assembly2_B  TM=7.492E-01  e=2.979E-01  Homo sapiens
  3kbu-assembly1_A  TM=7.933E-01  e=4.417E-01  Homo sapiens
  1quu-assembly1_A-2  TM=7.771E-01  e=6.927E-01  Homo sapiens